Protein AF-A0A0P6S2U7-F1 (afdb_monomer_lite)

pLDDT: mean 80.63, std 12.29, range [42.69, 94.81]

Organism: NCBI:txid119224

Radius of gyration: 29.62 Å; chains: 1; bounding box: 62×36×73 Å

Secondary structure (DSSP, 8-state):
---TT-TT--GGGS-HHHHHHHHHHHH-SS----HHHHHHHHHHH-TTS-PPPHHHHHHHHHHT-SS--GGG-HHHHH-PPPP-------------GGGS-GGGTT--STT---------

Structure (mmCIF, N/CA/C/O backbone):
data_AF-A0A0P6S2U7-F1
#
_entry.id   AF-A0A0P6S2U7-F1
#
loop_
_atom_site.group_PDB
_atom_site.id
_atom_site.type_symbol
_atom_site.label_atom_id
_atom_site.label_alt_id
_atom_site.label_comp_id
_atom_site.label_asym_id
_atom_site.label_entity_id
_atom_site.label_seq_id
_atom_site.pdbx_PDB_ins_code
_atom_site.Cartn_x
_atom_site.Cartn_y
_atom_site.Cartn_z
_atom_site.occupancy
_atom_site.B_iso_or_equiv
_atom_site.auth_seq_id
_atom_site.auth_comp_id
_atom_site.auth_asym_id
_atom_site.auth_atom_id
_atom_site.pdbx_PDB_model_num
ATOM 1 N N . GLU A 1 1 ? -11.957 -14.383 -11.445 1.00 42.78 1 GLU A N 1
ATOM 2 C CA . GLU A 1 1 ? -11.832 -14.531 -9.978 1.00 42.78 1 GLU A CA 1
ATOM 3 C C . GLU A 1 1 ? -10.599 -15.365 -9.686 1.00 42.78 1 GLU A C 1
ATOM 5 O O . GLU A 1 1 ? -10.482 -16.442 -10.246 1.00 42.78 1 GLU A O 1
ATOM 10 N N . GLY A 1 2 ? -9.621 -14.876 -8.928 1.00 44.16 2 GLY A N 1
ATOM 11 C CA . GLY A 1 2 ? -8.364 -15.610 -8.768 1.00 44.16 2 GLY A CA 1
ATOM 12 C C . GLY A 1 2 ? -7.789 -15.440 -7.376 1.00 44.16 2 GLY A C 1
ATOM 13 O O . GLY A 1 2 ? -7.416 -14.330 -7.012 1.00 44.16 2 GLY A O 1
ATOM 14 N N . ARG A 1 3 ? -7.667 -16.565 -6.658 1.00 47.16 3 ARG A N 1
ATOM 15 C CA . ARG A 1 3 ? -7.033 -16.729 -5.335 1.00 47.16 3 ARG A CA 1
ATOM 16 C C . ARG A 1 3 ? -7.859 -16.304 -4.114 1.00 47.16 3 ARG A C 1
ATOM 18 O O . ARG A 1 3 ? -7.321 -15.705 -3.188 1.00 47.16 3 ARG A O 1
ATOM 25 N N . LYS A 1 4 ? -9.134 -16.687 -4.044 1.00 42.69 4 LYS A N 1
ATOM 26 C CA . LYS A 1 4 ? -9.768 -16.876 -2.728 1.00 42.69 4 LYS A CA 1
ATOM 27 C C . LYS A 1 4 ? -9.187 -18.176 -2.146 1.00 42.69 4 LYS A C 1
ATOM 29 O O . LYS A 1 4 ? -9.519 -19.241 -2.645 1.00 42.69 4 LYS A O 1
ATOM 34 N N . GLY A 1 5 ? -8.238 -18.080 -1.207 1.00 49.78 5 GLY A N 1
ATOM 35 C CA . GLY A 1 5 ? -7.661 -19.250 -0.515 1.00 49.78 5 GLY A CA 1
ATOM 36 C C . GLY A 1 5 ? -6.152 -19.493 -0.676 1.00 49.78 5 GLY A C 1
ATOM 37 O O . GLY A 1 5 ? -5.714 -20.638 -0.684 1.00 49.78 5 GLY A O 1
ATOM 38 N N . SER A 1 6 ? -5.318 -18.456 -0.819 1.00 54.00 6 SER A N 1
ATOM 39 C CA . SER A 1 6 ? -3.859 -18.649 -0.720 1.00 54.00 6 SER A CA 1
ATOM 40 C C . SER A 1 6 ? -3.459 -18.911 0.741 1.00 54.00 6 SER A C 1
ATOM 42 O O . SER A 1 6 ? -3.549 -18.004 1.563 1.00 54.00 6 SER A O 1
ATOM 44 N N . TYR A 1 7 ? -2.944 -20.110 1.031 1.00 54.78 7 TYR A N 1
ATOM 45 C CA . TYR A 1 7 ? -2.484 -20.624 2.339 1.00 54.78 7 TYR A CA 1
ATOM 46 C C . TYR A 1 7 ? -1.518 -19.732 3.151 1.00 54.78 7 TYR A C 1
ATOM 48 O O . TYR A 1 7 ? -1.253 -19.988 4.321 1.00 54.78 7 TYR A O 1
ATOM 56 N N . TYR A 1 8 ? -0.983 -18.671 2.548 1.00 59.53 8 TYR A N 1
ATOM 57 C CA . TYR A 1 8 ? -0.070 -17.715 3.181 1.00 59.53 8 TYR A CA 1
ATOM 58 C C . TYR A 1 8 ? -0.740 -16.486 3.811 1.00 59.53 8 TYR A C 1
ATOM 60 O O . TYR A 1 8 ? -0.057 -15.667 4.431 1.00 59.53 8 TYR A O 1
ATOM 68 N N . LEU A 1 9 ? -2.046 -16.301 3.620 1.00 68.31 9 LEU A N 1
ATOM 69 C CA . LEU A 1 9 ? -2.754 -15.096 4.049 1.00 68.31 9 LEU A CA 1
ATOM 70 C C . LEU A 1 9 ? -3.245 -15.278 5.487 1.00 68.31 9 LEU A C 1
ATOM 72 O O . LEU A 1 9 ? -4.332 -15.782 5.735 1.00 68.31 9 LEU A O 1
ATOM 76 N N . LYS A 1 10 ? -2.415 -14.871 6.447 1.00 75.50 10 LYS A N 1
ATOM 77 C CA . LYS A 1 10 ? -2.684 -14.973 7.889 1.00 75.50 10 LYS A CA 1
ATOM 78 C C . LYS A 1 10 ? -3.563 -13.816 8.377 1.00 75.50 10 LYS A C 1
ATOM 80 O O . LYS A 1 10 ? -3.171 -13.106 9.297 1.00 75.50 10 LYS A O 1
ATOM 85 N N . LEU A 1 11 ? -4.698 -13.572 7.717 1.00 78.56 11 LEU A N 1
ATOM 86 C CA . LEU A 1 11 ? -5.582 -12.449 8.057 1.00 78.56 11 LEU A CA 1
ATOM 87 C C . LEU A 1 11 ? -6.201 -12.633 9.451 1.00 78.56 11 LEU A C 1
ATOM 89 O O . LEU A 1 11 ? -6.229 -11.685 10.221 1.00 78.56 11 LEU A O 1
ATOM 93 N N . GLU A 1 12 ? -6.553 -13.870 9.807 1.00 79.25 12 GLU A N 1
ATOM 94 C CA . GLU A 1 12 ? -7.087 -14.261 11.126 1.00 79.25 12 GLU A CA 1
ATOM 95 C C . GLU A 1 12 ? -6.127 -13.985 12.293 1.00 79.25 12 GLU A C 1
ATOM 97 O O . GLU A 1 12 ? -6.537 -13.941 13.445 1.00 79.25 12 GLU A O 1
ATOM 102 N N . ARG A 1 13 ? -4.830 -13.808 12.012 1.00 84.06 13 ARG A N 1
ATOM 103 C CA . ARG A 1 13 ? -3.806 -13.533 13.033 1.00 84.06 13 ARG A CA 1
ATOM 104 C C . ARG A 1 13 ? -3.535 -12.043 13.221 1.00 84.06 13 ARG A C 1
ATOM 106 O O . ARG A 1 13 ? -2.686 -11.692 14.034 1.00 84.06 13 ARG A O 1
ATOM 113 N N . VAL A 1 14 ? -4.168 -11.187 12.421 1.00 86.94 14 VAL A N 1
ATOM 114 C CA . VAL A 1 14 ? -4.007 -9.736 12.506 1.00 86.94 14 VAL A CA 1
ATOM 115 C C . VAL A 1 14 ? -5.063 -9.185 13.454 1.00 86.94 14 VAL A C 1
ATOM 117 O O . VAL A 1 14 ? -6.237 -9.510 13.322 1.00 86.94 14 VAL A O 1
ATOM 120 N N . SER A 1 15 ? -4.637 -8.323 14.375 1.00 89.38 15 SER A N 1
ATOM 121 C CA . SER A 1 15 ? -5.522 -7.604 15.297 1.00 89.38 15 SER A CA 1
ATOM 122 C C . SER A 1 15 ? -6.621 -6.843 14.539 1.00 89.38 15 SER A C 1
ATOM 124 O O . SER A 1 15 ? -6.345 -6.076 13.611 1.00 89.38 15 SER A O 1
ATOM 126 N N . GLU A 1 16 ? -7.879 -7.027 14.940 1.00 89.31 16 GLU A N 1
ATOM 127 C CA . GLU A 1 16 ? -9.005 -6.270 14.379 1.00 89.31 16 GLU A CA 1
ATOM 128 C C . GLU A 1 16 ? -8.888 -4.773 14.699 1.00 89.31 16 GLU A C 1
ATOM 130 O O . GLU A 1 16 ? -9.174 -3.928 13.845 1.00 89.31 16 GLU A O 1
ATOM 135 N N . ALA A 1 17 ? -8.380 -4.434 15.892 1.00 92.19 17 ALA A N 1
ATOM 136 C CA . ALA A 1 17 ? -8.119 -3.057 16.307 1.00 92.19 17 ALA A CA 1
ATOM 137 C C . ALA A 1 17 ? -7.100 -2.373 15.381 1.00 92.19 17 ALA A C 1
ATOM 139 O O . ALA A 1 17 ? -7.296 -1.225 14.961 1.00 92.19 17 ALA A O 1
ATOM 140 N N . PHE A 1 18 ? -6.068 -3.111 14.960 1.00 92.88 18 PHE A N 1
ATOM 141 C CA . PHE A 1 18 ? -5.114 -2.640 13.962 1.00 92.88 18 PHE A CA 1
ATOM 142 C C . PHE A 1 18 ? -5.796 -2.349 12.616 1.00 92.88 18 PHE A C 1
ATOM 144 O O . PHE A 1 18 ? -5.551 -1.314 12.001 1.00 92.88 18 PHE A O 1
ATOM 151 N N . LEU A 1 19 ? -6.684 -3.226 12.137 1.00 91.38 19 LEU A N 1
ATOM 152 C CA . LEU A 1 19 ? -7.368 -3.017 10.855 1.00 91.38 19 LEU A CA 1
ATOM 153 C C . LEU A 1 19 ? -8.328 -1.816 10.897 1.00 91.38 19 LEU A C 1
ATOM 155 O O . LEU A 1 19 ? -8.396 -1.040 9.936 1.00 91.38 19 LEU A O 1
ATOM 159 N N . LEU A 1 20 ? -9.037 -1.616 12.008 1.00 93.19 20 LEU A N 1
ATOM 160 C CA . LEU A 1 20 ? -9.920 -0.463 12.204 1.00 93.19 20 LEU A CA 1
ATOM 161 C C . LEU A 1 20 ? -9.134 0.853 12.263 1.00 93.19 20 LEU A C 1
ATOM 163 O O . LEU A 1 20 ? -9.449 1.796 11.532 1.00 93.19 20 LEU A O 1
ATOM 167 N N . SER A 1 21 ? -8.073 0.913 13.068 1.00 93.38 21 SER A N 1
ATOM 168 C CA . SER A 1 21 ? -7.207 2.097 13.148 1.00 93.38 21 SER A CA 1
ATOM 169 C C . SER A 1 21 ? -6.526 2.391 11.804 1.00 93.38 21 SER A C 1
ATOM 171 O O . SER A 1 21 ? -6.526 3.537 11.349 1.00 93.38 21 SER A O 1
ATOM 173 N N . PHE A 1 22 ? -6.053 1.358 11.100 1.00 93.25 22 PHE A N 1
ATOM 174 C CA . PHE A 1 22 ? -5.443 1.475 9.775 1.00 93.25 22 PHE A CA 1
ATOM 175 C C . PHE A 1 22 ? -6.417 2.027 8.728 1.00 93.25 22 PHE A C 1
ATOM 177 O O . PHE A 1 22 ? -6.083 2.951 7.981 1.00 93.25 22 PHE A O 1
ATOM 184 N N . THR A 1 23 ? -7.640 1.492 8.667 1.00 92.81 23 THR A N 1
ATOM 185 C CA . THR A 1 23 ? -8.670 1.960 7.723 1.00 92.81 23 THR A CA 1
ATOM 186 C C . THR A 1 23 ? -9.068 3.407 7.984 1.00 92.81 23 THR A C 1
ATOM 188 O O . THR A 1 23 ? -9.167 4.185 7.029 1.00 92.81 23 THR A O 1
ATOM 191 N N . LYS A 1 24 ? -9.206 3.797 9.256 1.00 93.25 24 LYS A N 1
ATOM 192 C CA . LYS A 1 24 ? -9.452 5.185 9.666 1.00 93.25 24 LYS A CA 1
ATOM 193 C C . LYS A 1 24 ? -8.306 6.111 9.248 1.00 93.25 24 LYS A C 1
ATOM 195 O O . LYS A 1 24 ? -8.556 7.132 8.609 1.00 93.25 24 LYS A O 1
ATOM 200 N N . ALA A 1 25 ? -7.060 5.736 9.535 1.00 93.31 25 ALA A N 1
ATOM 201 C CA . ALA A 1 25 ? -5.878 6.538 9.221 1.00 93.31 25 ALA A CA 1
ATOM 202 C C . ALA A 1 25 ? -5.676 6.724 7.710 1.00 93.31 25 ALA A C 1
ATOM 204 O O . ALA A 1 25 ? -5.382 7.826 7.246 1.00 93.31 25 ALA A O 1
ATOM 205 N N . MET A 1 26 ? -5.879 5.668 6.917 1.00 91.94 26 MET A N 1
ATOM 206 C CA . MET A 1 26 ? -5.766 5.774 5.464 1.00 91.94 26 MET A CA 1
ATOM 207 C C . MET A 1 26 ? -6.919 6.597 4.875 1.00 91.94 26 MET A C 1
ATOM 209 O O . MET A 1 26 ? -6.686 7.399 3.979 1.00 91.94 26 MET A O 1
ATOM 213 N N . LYS A 1 27 ? -8.158 6.493 5.361 1.00 90.38 27 LYS A N 1
ATOM 214 C CA . LYS A 1 27 ? -9.278 7.277 4.799 1.00 90.38 27 LYS A CA 1
ATOM 215 C C . LYS A 1 27 ? -9.323 8.744 5.254 1.00 90.38 27 LYS A C 1
ATOM 217 O O . LYS A 1 27 ? -10.094 9.515 4.684 1.00 90.38 27 LYS A O 1
ATOM 222 N N . ALA A 1 28 ? -8.495 9.144 6.220 1.00 91.31 28 ALA A N 1
ATOM 223 C CA . ALA A 1 28 ? -8.426 10.517 6.712 1.00 91.31 28 ALA A CA 1
ATOM 224 C C . ALA A 1 28 ? -8.039 11.534 5.617 1.00 91.31 28 ALA A C 1
ATOM 226 O O . ALA A 1 28 ? -7.223 11.253 4.733 1.00 91.31 28 ALA A O 1
ATOM 227 N N . LYS A 1 29 ? -8.621 12.736 5.700 1.00 89.75 29 LYS A N 1
ATOM 228 C CA . LYS A 1 29 ? -8.335 13.888 4.833 1.00 89.75 29 LYS A CA 1
ATOM 229 C C . LYS A 1 29 ? -8.142 15.139 5.710 1.00 89.75 29 LYS A C 1
ATOM 231 O O . LYS A 1 29 ? -9.100 15.509 6.382 1.00 89.75 29 LYS A O 1
ATOM 236 N N . PRO A 1 30 ? -6.964 15.793 5.702 1.00 88.50 30 PRO A N 1
ATOM 237 C CA . PRO A 1 30 ? -5.736 15.397 5.008 1.00 88.50 30 PRO A CA 1
ATOM 238 C C . PRO A 1 30 ? -5.116 14.128 5.614 1.00 88.50 30 PRO A C 1
ATOM 240 O O . PRO A 1 30 ? -5.173 13.899 6.820 1.00 88.50 30 PRO A O 1
ATOM 243 N N . ARG A 1 31 ? -4.518 13.282 4.768 1.00 88.81 31 ARG A N 1
ATOM 244 C CA . ARG A 1 31 ? -3.813 12.081 5.232 1.00 88.81 31 ARG A CA 1
ATOM 245 C C . ARG A 1 31 ? -2.434 12.465 5.760 1.00 88.81 31 ARG A C 1
ATOM 247 O O . ARG A 1 31 ? -1.648 13.045 5.017 1.00 88.81 31 ARG A O 1
ATOM 254 N N . ILE A 1 32 ? -2.135 12.061 6.994 1.00 89.12 32 ILE A N 1
ATOM 255 C CA . ILE A 1 32 ? -0.854 12.342 7.662 1.00 89.12 32 ILE A CA 1
ATOM 256 C C . ILE A 1 32 ? 0.145 11.191 7.463 1.00 89.12 32 ILE A C 1
ATOM 258 O O . ILE A 1 32 ? 1.313 11.423 7.163 1.00 89.12 32 ILE A O 1
ATOM 262 N N . HIS A 1 33 ? -0.306 9.936 7.574 1.00 90.75 33 HIS A N 1
ATOM 263 C CA . HIS A 1 33 ? 0.583 8.771 7.521 1.00 90.75 33 HIS A CA 1
ATOM 264 C C . HIS A 1 33 ? 0.632 8.102 6.141 1.00 90.75 33 HIS A C 1
ATOM 266 O O . HIS A 1 33 ? -0.387 7.927 5.470 1.00 90.75 33 HIS A O 1
ATOM 272 N N . SER A 1 34 ? 1.822 7.638 5.748 1.00 90.69 34 SER A N 1
ATOM 273 C CA . SER A 1 34 ? 1.961 6.583 4.736 1.00 90.69 34 SER A CA 1
ATOM 274 C C . SER A 1 34 ? 1.672 5.207 5.354 1.00 90.69 34 SER A C 1
ATOM 276 O O . SER A 1 34 ? 1.638 5.082 6.578 1.00 90.69 34 SER A O 1
ATOM 278 N N . VAL A 1 35 ? 1.491 4.160 4.537 1.00 91.38 35 VAL A N 1
ATOM 279 C CA . VAL A 1 35 ? 1.324 2.785 5.056 1.00 91.38 35 VAL A CA 1
ATOM 280 C C . VAL A 1 35 ? 2.518 2.389 5.925 1.00 91.38 35 VAL A C 1
ATOM 282 O O . VAL A 1 35 ? 2.328 1.875 7.021 1.00 91.38 35 VAL A O 1
ATOM 285 N N . ASP A 1 36 ? 3.738 2.671 5.462 1.00 91.88 36 ASP A N 1
ATOM 286 C CA . ASP A 1 36 ? 4.962 2.292 6.168 1.00 91.88 36 ASP A CA 1
ATOM 287 C C . ASP A 1 36 ? 5.110 3.056 7.490 1.00 91.88 36 ASP A C 1
ATOM 289 O O . ASP A 1 36 ? 5.370 2.456 8.531 1.00 91.88 36 ASP A O 1
ATOM 293 N N . THR A 1 37 ? 4.864 4.369 7.462 1.00 94.06 37 THR A N 1
ATOM 294 C CA . THR A 1 37 ? 4.927 5.229 8.654 1.00 94.06 37 THR A CA 1
ATOM 295 C C . THR A 1 37 ? 3.883 4.826 9.691 1.00 94.06 37 THR A C 1
ATOM 297 O O . THR A 1 37 ? 4.195 4.787 10.875 1.00 94.06 37 THR A O 1
ATOM 300 N N . PHE A 1 38 ? 2.660 4.503 9.253 1.00 94.50 38 PHE A N 1
ATOM 301 C CA . PHE A 1 38 ? 1.594 4.060 10.149 1.00 94.50 38 PHE A CA 1
ATOM 302 C C . PHE A 1 38 ? 1.951 2.739 10.830 1.00 94.50 38 PHE A C 1
ATOM 304 O O . PHE A 1 38 ? 1.844 2.630 12.043 1.00 94.50 38 PHE A O 1
ATOM 311 N N . VAL A 1 39 ? 2.410 1.745 10.062 1.00 94.31 39 VAL A N 1
ATOM 312 C CA . VAL A 1 39 ? 2.799 0.440 10.619 1.00 94.31 39 VAL A CA 1
ATOM 313 C C . VAL A 1 39 ? 3.930 0.591 11.628 1.00 94.31 39 VAL A C 1
ATOM 315 O O . VAL A 1 39 ? 3.913 -0.073 12.659 1.00 94.31 39 VAL A O 1
ATOM 318 N N . TYR A 1 40 ? 4.908 1.451 11.340 1.00 93.81 40 TYR A N 1
ATOM 319 C CA . TYR A 1 40 ? 6.004 1.718 12.263 1.00 93.81 40 TYR A CA 1
ATOM 320 C C . TYR A 1 40 ? 5.518 2.382 13.559 1.00 93.81 40 TYR A C 1
ATOM 322 O O . TYR A 1 40 ? 5.835 1.889 14.636 1.00 93.81 40 TYR A O 1
ATOM 330 N N . ALA A 1 41 ? 4.714 3.446 13.458 1.00 94.56 41 ALA A N 1
ATOM 331 C CA . ALA A 1 41 ? 4.161 4.142 14.620 1.00 94.56 41 ALA A CA 1
ATOM 332 C C . ALA A 1 41 ? 3.288 3.215 15.481 1.00 94.56 41 ALA A C 1
ATOM 334 O O . ALA A 1 41 ? 3.508 3.104 16.681 1.00 94.56 41 ALA A O 1
ATOM 335 N N . TYR A 1 42 ? 2.386 2.458 14.853 1.00 94.81 42 TYR A N 1
ATOM 336 C CA . TYR A 1 42 ? 1.495 1.537 15.558 1.00 94.81 42 TYR A CA 1
ATOM 337 C C . TYR A 1 42 ? 2.264 0.433 16.295 1.00 94.81 42 TYR A C 1
ATOM 339 O O . TYR A 1 42 ? 1.918 0.075 17.413 1.00 94.81 42 TYR A O 1
ATOM 347 N N . LYS A 1 43 ? 3.341 -0.099 15.701 1.00 94.00 43 LYS A N 1
ATOM 348 C CA . LYS A 1 43 ? 4.207 -1.082 16.376 1.00 94.00 43 LYS A CA 1
ATOM 349 C C . LYS A 1 43 ? 4.919 -0.514 17.599 1.00 94.00 43 LYS A C 1
ATOM 351 O O . LYS A 1 43 ? 5.216 -1.267 18.517 1.00 94.00 43 LYS A O 1
ATOM 356 N N . LEU A 1 44 ? 5.233 0.780 17.580 1.00 93.94 44 LEU A N 1
ATOM 357 C CA . LEU A 1 44 ? 5.869 1.460 18.703 1.00 93.94 44 LEU A CA 1
ATOM 358 C C . LEU A 1 44 ? 4.882 1.637 19.867 1.00 93.94 44 LEU A C 1
ATOM 360 O O . LEU A 1 44 ? 5.259 1.466 21.020 1.00 93.94 44 LEU A O 1
ATOM 364 N N . GLU A 1 45 ? 3.627 1.958 19.549 1.00 93.94 45 GLU A N 1
ATOM 365 C CA . GLU A 1 45 ? 2.539 2.136 20.519 1.00 93.94 45 GLU A CA 1
ATOM 366 C C . GLU A 1 45 ? 2.031 0.796 21.081 1.00 93.94 45 GLU A C 1
ATOM 368 O O . GLU A 1 45 ? 1.655 0.718 22.249 1.00 93.94 45 GLU A O 1
ATOM 373 N N . HIS A 1 46 ? 2.060 -0.268 20.271 1.00 92.69 46 HIS A N 1
ATOM 374 C CA . HIS A 1 46 ? 1.513 -1.585 20.605 1.00 92.69 46 HIS A CA 1
ATOM 375 C C . HIS A 1 46 ? 2.529 -2.715 20.346 1.00 92.69 46 HIS A C 1
ATOM 377 O O . HIS A 1 46 ? 2.384 -3.465 19.375 1.00 92.69 46 HIS A O 1
ATOM 383 N N . PRO A 1 47 ? 3.554 -2.875 21.205 1.00 90.12 47 PRO A N 1
ATOM 384 C CA . PRO A 1 47 ? 4.592 -3.893 21.016 1.00 90.12 47 PRO A CA 1
ATOM 385 C C . PRO A 1 47 ? 4.078 -5.334 21.174 1.00 90.12 47 PRO A C 1
ATOM 387 O O . PRO A 1 47 ? 4.630 -6.247 20.563 1.00 90.12 47 PRO A O 1
ATOM 390 N N . GLU A 1 48 ? 3.010 -5.534 21.950 1.00 88.75 48 GLU A N 1
ATOM 391 C CA . GLU A 1 48 ? 2.412 -6.852 22.222 1.00 88.75 48 GLU A CA 1
ATOM 392 C C . GLU A 1 48 ? 1.505 -7.349 21.080 1.00 88.75 48 GLU A C 1
ATOM 394 O O . GLU A 1 48 ? 1.198 -8.539 20.977 1.00 88.75 48 GLU A O 1
ATOM 399 N N . GLU A 1 49 ? 1.050 -6.448 20.200 1.00 88.12 49 GLU A N 1
ATOM 400 C CA . GLU A 1 49 ? 0.142 -6.805 19.113 1.00 88.12 49 GLU A CA 1
ATOM 401 C C . GLU A 1 49 ? 0.888 -7.375 17.901 1.00 88.12 49 GLU A C 1
ATOM 403 O O . GLU A 1 49 ? 1.917 -6.871 17.441 1.00 88.12 49 GLU A O 1
ATOM 408 N N . ILE A 1 50 ? 0.308 -8.412 17.291 1.00 85.25 50 ILE A N 1
ATOM 409 C CA . ILE A 1 50 ? 0.844 -8.997 16.061 1.00 85.25 50 ILE A CA 1
ATOM 410 C C . ILE A 1 50 ? 0.479 -8.095 14.879 1.00 85.25 50 ILE A C 1
ATOM 412 O O . ILE A 1 50 ? -0.567 -8.236 14.239 1.00 85.25 50 ILE A O 1
ATOM 416 N N . VAL A 1 51 ? 1.383 -7.171 14.560 1.00 90.56 51 VAL A N 1
ATOM 417 C CA . VAL A 1 51 ? 1.220 -6.244 13.437 1.00 90.56 51 VAL A CA 1
ATOM 418 C C . VAL A 1 51 ? 1.871 -6.809 12.164 1.00 90.56 51 VAL A C 1
ATOM 420 O O . VAL A 1 51 ? 3.078 -7.095 12.149 1.00 90.56 51 VAL A O 1
ATOM 423 N N . PRO A 1 52 ? 1.125 -6.935 11.050 1.00 90.50 52 PRO A N 1
ATOM 424 C CA . PRO A 1 52 ? 1.665 -7.434 9.791 1.00 90.50 52 PRO A CA 1
ATOM 425 C C . PRO A 1 52 ? 2.757 -6.518 9.220 1.00 90.50 52 PRO A C 1
ATOM 427 O O . PRO A 1 52 ? 2.806 -5.313 9.463 1.00 90.50 52 PRO A O 1
ATOM 430 N N . SER A 1 53 ? 3.651 -7.093 8.411 1.00 88.94 53 SER A N 1
ATOM 431 C CA . SER A 1 53 ? 4.632 -6.294 7.670 1.00 88.94 53 SER A CA 1
ATOM 432 C C . SER A 1 53 ? 3.951 -5.434 6.601 1.00 88.94 53 SER A C 1
ATOM 434 O O . SER A 1 53 ? 2.886 -5.784 6.082 1.00 88.94 53 SER A O 1
ATOM 436 N N . THR A 1 54 ? 4.597 -4.341 6.203 1.00 91.50 54 THR A N 1
ATOM 437 C CA . THR A 1 54 ? 4.080 -3.434 5.168 1.00 91.50 54 THR A CA 1
ATOM 438 C C . THR A 1 54 ? 3.866 -4.151 3.835 1.00 91.50 54 THR A C 1
ATOM 440 O O . THR A 1 54 ? 2.831 -3.979 3.192 1.00 91.50 54 THR A O 1
ATOM 443 N N . LYS A 1 55 ? 4.777 -5.060 3.459 1.00 89.88 55 LYS A N 1
ATOM 444 C CA . LYS A 1 55 ? 4.635 -5.941 2.287 1.00 89.88 55 LYS A CA 1
ATOM 445 C C . LYS A 1 55 ? 3.355 -6.781 2.348 1.00 89.88 55 LYS A C 1
ATOM 447 O O . LYS A 1 55 ? 2.651 -6.912 1.342 1.00 89.88 55 LYS A O 1
ATOM 452 N N . THR A 1 56 ? 3.048 -7.342 3.516 1.00 90.44 56 THR A N 1
ATOM 453 C CA . THR A 1 56 ? 1.827 -8.128 3.739 1.00 90.44 56 THR A CA 1
ATOM 454 C C . THR A 1 56 ? 0.580 -7.255 3.575 1.00 90.44 56 THR A C 1
ATOM 456 O O . THR A 1 56 ? -0.340 -7.638 2.859 1.00 90.44 56 THR A O 1
ATOM 459 N N . LEU A 1 57 ? 0.583 -6.043 4.135 1.00 90.88 57 LEU A N 1
ATOM 460 C C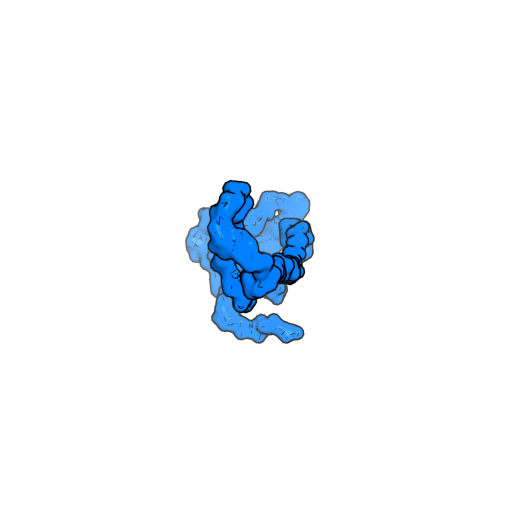A . LEU A 1 57 ? -0.505 -5.072 3.975 1.00 90.88 57 LEU A CA 1
ATOM 461 C C . LEU A 1 57 ? -0.756 -4.680 2.519 1.00 90.88 57 LEU A C 1
ATOM 463 O O . LEU A 1 57 ? -1.895 -4.742 2.062 1.00 90.88 57 LEU A O 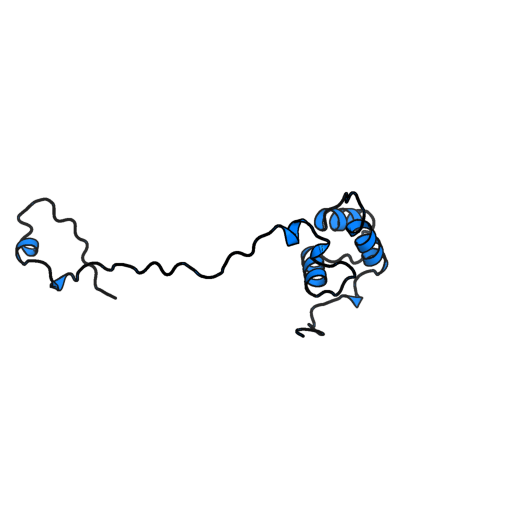1
ATOM 467 N N . TYR A 1 58 ? 0.288 -4.340 1.757 1.00 89.62 58 TYR A N 1
ATOM 468 C CA . TYR A 1 58 ? 0.130 -4.061 0.325 1.00 89.62 58 TYR A CA 1
ATOM 469 C C . TYR A 1 58 ? -0.453 -5.262 -0.424 1.00 89.62 58 TYR A C 1
ATOM 471 O O . TYR A 1 58 ? -1.302 -5.094 -1.299 1.00 89.62 58 TYR A O 1
ATOM 479 N N . THR A 1 59 ? -0.053 -6.479 -0.049 1.00 88.56 59 THR A N 1
ATOM 480 C CA . THR A 1 59 ? -0.610 -7.710 -0.624 1.00 88.56 59 THR A CA 1
ATOM 481 C C . THR A 1 59 ? -2.109 -7.826 -0.335 1.00 88.56 59 THR A C 1
ATOM 483 O O . THR A 1 59 ? -2.882 -8.071 -1.261 1.00 88.56 59 THR A O 1
ATOM 486 N N . TYR A 1 60 ? -2.538 -7.573 0.905 1.00 89.12 60 TYR A N 1
ATOM 487 C CA . TYR A 1 60 ? -3.953 -7.596 1.291 1.00 89.12 60 TYR A CA 1
ATOM 488 C C . TYR A 1 60 ? -4.777 -6.534 0.556 1.00 89.12 60 TYR A C 1
ATOM 490 O O . TYR A 1 60 ? -5.871 -6.834 0.080 1.00 89.12 60 TYR A O 1
ATOM 498 N N . ILE A 1 61 ? -4.238 -5.323 0.389 1.00 90.25 61 ILE A N 1
ATOM 499 C CA . ILE A 1 61 ? -4.890 -4.234 -0.357 1.00 90.25 61 ILE A CA 1
ATOM 500 C C . ILE A 1 61 ? -5.064 -4.613 -1.832 1.00 90.25 61 ILE A C 1
ATOM 502 O O . ILE A 1 61 ? -6.138 -4.429 -2.401 1.00 90.25 61 ILE A O 1
ATOM 506 N N . HIS A 1 62 ? -4.031 -5.177 -2.463 1.00 86.44 62 HIS A N 1
ATOM 507 C CA . HIS A 1 62 ? -4.106 -5.614 -3.860 1.00 86.44 62 HIS A CA 1
ATOM 508 C C . HIS A 1 62 ? -5.076 -6.780 -4.076 1.00 86.44 62 HIS A C 1
ATOM 510 O O . HIS A 1 62 ? -5.651 -6.890 -5.157 1.00 86.44 62 HIS A O 1
ATOM 516 N N . GLN A 1 63 ? -5.259 -7.631 -3.067 1.00 85.88 63 GLN A N 1
ATOM 517 C CA . GLN A 1 63 ? -6.216 -8.739 -3.094 1.00 85.88 63 GLN A CA 1
ATOM 518 C C . GLN A 1 63 ? -7.633 -8.327 -2.665 1.00 85.88 63 GLN A C 1
ATOM 520 O O . GLN A 1 63 ? -8.558 -9.117 -2.827 1.00 85.88 63 GLN A O 1
ATOM 525 N N . GLY A 1 64 ? -7.818 -7.108 -2.145 1.00 87.00 64 GLY A N 1
ATOM 526 C CA . GLY A 1 64 ? -9.113 -6.617 -1.671 1.00 87.00 64 GLY A CA 1
ATOM 527 C C . GLY A 1 64 ? -9.583 -7.254 -0.359 1.00 87.00 64 GLY A C 1
ATOM 528 O O . GLY A 1 64 ? -10.782 -7.318 -0.118 1.00 87.00 64 GLY A O 1
ATOM 529 N N . LEU A 1 65 ? -8.656 -7.737 0.477 1.00 86.88 65 LEU A N 1
ATOM 530 C CA . LEU A 1 65 ? -8.961 -8.383 1.767 1.00 86.88 65 LEU A CA 1
ATOM 531 C C . LEU A 1 65 ? -9.197 -7.390 2.911 1.00 86.88 65 LEU A C 1
ATOM 533 O O . LEU A 1 65 ? -9.650 -7.768 3.984 1.00 86.88 65 LEU A O 1
ATOM 537 N N . VAL A 1 66 ? -8.864 -6.121 2.694 1.00 87.44 66 VAL A N 1
ATOM 538 C CA . VAL A 1 66 ? -9.063 -5.021 3.640 1.00 87.44 66 VAL A CA 1
ATOM 539 C C . VAL A 1 66 ? -9.998 -3.986 3.026 1.00 87.44 66 VAL A C 1
ATOM 541 O O . VAL A 1 66 ? -10.064 -3.841 1.808 1.00 87.44 66 VAL A O 1
ATOM 544 N N . ALA A 1 67 ? -10.684 -3.206 3.864 1.00 87.69 67 ALA A N 1
ATOM 545 C CA . ALA A 1 67 ? -11.662 -2.200 3.428 1.00 87.69 67 ALA A CA 1
ATOM 546 C C . ALA A 1 67 ? -11.067 -0.998 2.653 1.00 87.69 67 ALA A C 1
ATOM 548 O O . ALA A 1 67 ? -11.791 -0.055 2.311 1.00 87.69 67 ALA A O 1
ATOM 549 N N . ILE A 1 68 ? -9.753 -1.006 2.414 1.00 89.69 68 ILE A N 1
ATOM 550 C CA . ILE A 1 68 ? -9.013 -0.008 1.642 1.00 89.69 68 ILE A CA 1
ATOM 551 C C . ILE A 1 68 ? -8.761 -0.555 0.243 1.00 89.69 68 ILE A C 1
ATOM 553 O O . ILE A 1 68 ? -8.237 -1.657 0.076 1.00 89.69 68 ILE A O 1
ATOM 557 N N . LYS A 1 69 ? -9.075 0.253 -0.769 1.00 86.62 69 LYS A N 1
ATOM 558 C CA . LYS A 1 69 ? -8.801 -0.069 -2.167 1.00 86.62 69 LYS A CA 1
ATOM 559 C C . LYS A 1 69 ? -7.460 0.536 -2.591 1.00 86.62 69 LYS A C 1
ATOM 561 O O . LYS A 1 69 ? -7.065 1.579 -2.075 1.00 86.62 69 LYS A O 1
ATOM 566 N N . PRO A 1 70 ? -6.781 -0.026 -3.606 1.00 85.62 70 PRO A N 1
ATOM 567 C CA . PRO A 1 70 ? -5.580 0.586 -4.181 1.00 85.62 70 PRO A CA 1
ATOM 568 C C . PRO A 1 70 ? -5.768 2.049 -4.618 1.00 85.62 70 PRO A C 1
ATOM 570 O O . PRO A 1 70 ? -4.816 2.821 -4.576 1.00 85.62 70 PRO A O 1
ATOM 573 N N . ILE A 1 71 ? -6.995 2.431 -4.999 1.00 85.38 71 ILE A N 1
ATOM 574 C CA . ILE A 1 71 ? -7.383 3.797 -5.394 1.00 85.38 71 ILE A CA 1
ATOM 575 C C . ILE A 1 71 ? -7.208 4.785 -4.238 1.00 85.38 71 ILE A C 1
ATOM 577 O O . ILE A 1 71 ? -6.839 5.937 -4.453 1.00 85.38 71 ILE A O 1
ATOM 581 N N . ASP A 1 72 ? -7.411 4.321 -3.006 1.00 85.00 72 ASP A N 1
ATOM 582 C CA . ASP A 1 72 ? -7.226 5.145 -1.823 1.00 85.00 72 ASP A CA 1
ATOM 583 C C . ASP A 1 72 ? -5.732 5.426 -1.579 1.00 85.00 72 ASP A C 1
ATOM 585 O O . ASP A 1 72 ? -5.395 6.322 -0.817 1.00 85.00 72 ASP A O 1
ATOM 589 N N . LEU A 1 73 ? -4.787 4.707 -2.199 1.00 85.12 73 LEU A N 1
ATOM 590 C CA . LEU A 1 73 ? -3.353 4.945 -2.020 1.00 85.12 73 LEU A CA 1
ATOM 591 C C . LEU A 1 73 ? -2.789 5.783 -3.181 1.00 85.12 73 LEU A C 1
ATOM 593 O O . LEU A 1 73 ? -2.545 5.246 -4.264 1.00 85.12 73 LEU A O 1
ATOM 597 N N . PRO A 1 74 ? -2.453 7.071 -2.963 1.00 74.44 74 PRO A N 1
ATOM 598 C CA . PRO A 1 74 ? -2.049 7.966 -4.050 1.00 74.44 74 PRO A CA 1
ATOM 599 C C . PRO A 1 74 ? -0.763 7.504 -4.752 1.00 74.44 74 PRO A C 1
ATOM 601 O O . PRO A 1 74 ? -0.628 7.636 -5.968 1.00 74.44 74 PRO A O 1
ATOM 604 N N . LYS A 1 75 ? 0.174 6.896 -4.009 1.00 75.62 75 LYS A N 1
ATOM 605 C CA . LYS A 1 75 ? 1.434 6.377 -4.566 1.00 75.62 75 LYS A CA 1
ATOM 606 C C . LYS A 1 75 ? 1.206 5.195 -5.512 1.00 75.62 75 LYS A C 1
ATOM 608 O O . LYS A 1 75 ? 1.887 5.100 -6.526 1.00 75.62 75 LYS A O 1
ATOM 613 N N . VAL A 1 76 ? 0.244 4.323 -5.207 1.00 79.06 76 VAL A N 1
ATOM 614 C CA . VAL A 1 76 ? -0.049 3.133 -6.022 1.00 79.06 76 VAL A CA 1
ATOM 615 C C . VAL A 1 76 ? -0.671 3.538 -7.356 1.00 79.06 76 VAL A C 1
ATOM 617 O O . VAL A 1 76 ? -0.290 3.000 -8.391 1.00 79.06 76 VAL A O 1
ATOM 620 N N . VAL A 1 77 ? -1.570 4.525 -7.346 1.00 76.94 77 VAL A N 1
ATOM 621 C CA . VAL A 1 77 ? -2.243 5.016 -8.559 1.00 76.94 77 VAL A CA 1
ATOM 622 C C . VAL A 1 77 ? -1.292 5.805 -9.469 1.00 76.94 77 VAL A C 1
ATOM 624 O O . VAL A 1 77 ? -1.393 5.717 -10.690 1.00 76.94 77 VAL A O 1
ATOM 627 N N . ARG A 1 78 ? -0.333 6.551 -8.902 1.00 78.38 78 ARG A N 1
ATOM 628 C CA . ARG A 1 78 ? 0.597 7.393 -9.678 1.00 78.38 78 ARG A CA 1
ATOM 629 C C . ARG A 1 78 ? 1.667 6.597 -10.438 1.00 78.38 78 ARG A C 1
ATOM 631 O O . ARG A 1 78 ? 2.201 7.087 -11.434 1.00 78.38 78 ARG A O 1
ATOM 638 N N . ILE A 1 79 ? 2.023 5.397 -9.976 1.00 78.62 79 ILE A N 1
ATOM 639 C CA . ILE A 1 79 ? 3.099 4.600 -10.583 1.00 78.62 79 ILE A CA 1
ATOM 640 C C . ILE A 1 79 ? 2.615 3.981 -11.903 1.00 78.62 79 ILE A C 1
ATOM 642 O O . ILE A 1 79 ? 1.773 3.084 -11.924 1.00 78.62 79 ILE A O 1
ATOM 646 N N . ARG A 1 80 ? 3.204 4.414 -13.026 1.00 78.44 80 ARG A N 1
ATOM 647 C CA . ARG A 1 80 ? 3.001 3.777 -14.337 1.00 78.44 80 ARG A CA 1
ATOM 648 C C . ARG A 1 80 ? 3.656 2.393 -14.360 1.00 78.44 80 ARG A C 1
ATOM 650 O O . ARG A 1 80 ? 4.834 2.251 -14.029 1.00 78.44 80 ARG A O 1
ATOM 657 N N 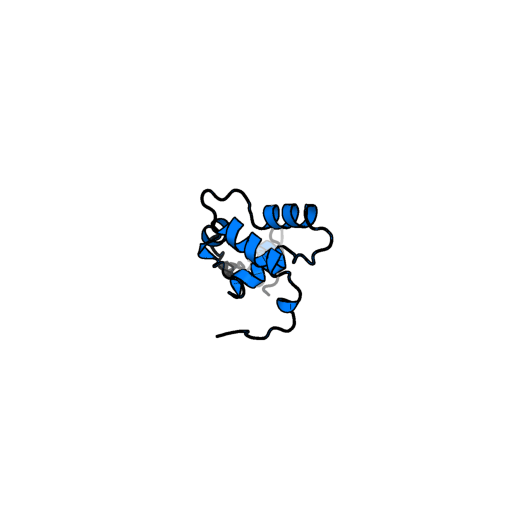. LYS A 1 81 ? 2.916 1.371 -14.801 1.00 78.69 81 LYS A N 1
ATOM 658 C CA . LYS A 1 81 ? 3.470 0.027 -15.030 1.00 78.69 81 LYS A CA 1
ATOM 659 C C . LYS A 1 81 ? 4.437 0.080 -16.212 1.00 78.69 81 LYS A C 1
ATOM 661 O O . LYS A 1 81 ? 4.055 0.503 -17.299 1.00 78.69 81 LYS A O 1
ATOM 666 N N . ARG A 1 82 ? 5.681 -0.361 -16.011 1.00 76.06 82 ARG A N 1
ATOM 667 C CA . ARG A 1 82 ? 6.633 -0.545 -17.115 1.00 76.06 82 ARG A CA 1
ATOM 668 C C . ARG A 1 82 ? 6.210 -1.763 -17.938 1.00 76.06 82 ARG A C 1
ATOM 670 O O . ARG A 1 82 ? 5.869 -2.799 -17.364 1.00 76.06 82 ARG A O 1
ATOM 677 N N . SER A 1 83 ? 6.226 -1.644 -19.263 1.00 76.62 83 SER A N 1
ATOM 678 C CA . SER A 1 83 ? 6.066 -2.799 -20.146 1.00 76.62 83 SER A CA 1
ATOM 679 C C . SER A 1 83 ? 7.249 -3.753 -19.942 1.00 76.62 83 SER A C 1
ATOM 681 O O . SER A 1 83 ? 8.395 -3.327 -19.824 1.00 76.62 83 SER A O 1
ATOM 683 N N . LYS A 1 84 ? 6.972 -5.061 -19.855 1.00 70.88 84 LYS A N 1
ATOM 684 C CA . LYS A 1 84 ? 8.014 -6.103 -19.758 1.00 70.88 84 LYS A CA 1
ATOM 685 C C . LYS A 1 84 ? 8.689 -6.393 -21.100 1.00 70.88 84 LYS A C 1
ATOM 687 O O . LYS A 1 84 ? 9.648 -7.157 -21.144 1.00 70.88 84 LYS A O 1
ATOM 692 N N . THR A 1 85 ? 8.178 -5.825 -22.187 1.00 73.06 85 THR A N 1
ATOM 693 C CA . THR A 1 85 ? 8.703 -6.058 -23.526 1.00 73.06 85 THR A CA 1
ATOM 694 C C . THR A 1 85 ? 10.075 -5.415 -23.636 1.00 73.06 85 THR A C 1
ATOM 696 O O . THR A 1 85 ? 10.204 -4.191 -23.658 1.00 73.06 85 THR A O 1
ATOM 699 N N . ARG A 1 86 ? 11.111 -6.250 -23.694 1.00 67.44 86 ARG A N 1
ATOM 700 C CA . ARG A 1 86 ? 12.444 -5.805 -24.078 1.00 67.44 86 ARG A CA 1
ATOM 701 C C . ARG A 1 86 ? 12.361 -5.398 -25.554 1.00 67.44 86 ARG A C 1
ATOM 703 O O . ARG A 1 86 ? 11.833 -6.189 -26.338 1.00 67.44 86 ARG A O 1
ATOM 710 N N . PRO A 1 87 ? 12.830 -4.205 -25.952 1.00 66.31 87 PRO A N 1
ATOM 711 C CA . PRO A 1 87 ? 12.948 -3.884 -27.364 1.00 66.31 87 PRO A CA 1
ATOM 712 C C . PRO A 1 87 ? 13.764 -4.991 -28.034 1.00 66.31 87 PRO A C 1
ATOM 714 O O . PRO A 1 87 ? 14.881 -5.285 -27.605 1.00 66.31 87 PRO A O 1
ATOM 717 N N . SER A 1 88 ? 13.190 -5.648 -29.040 1.00 67.44 88 SER A N 1
ATOM 718 C CA . SER A 1 88 ? 13.948 -6.538 -29.911 1.00 67.44 88 SER A CA 1
ATOM 719 C C . SER A 1 88 ? 14.845 -5.657 -30.774 1.00 67.44 88 SER A C 1
ATOM 721 O O . SER A 1 88 ? 14.470 -5.291 -31.887 1.00 67.44 88 SER A O 1
ATOM 723 N N . THR A 1 89 ? 16.018 -5.280 -30.270 1.00 71.88 89 THR A N 1
ATOM 724 C CA . THR A 1 89 ? 17.061 -4.723 -31.129 1.00 71.88 89 THR A CA 1
ATOM 725 C C . THR A 1 89 ? 17.477 -5.835 -32.082 1.00 71.88 89 THR A C 1
ATOM 727 O O . THR A 1 89 ? 18.151 -6.782 -31.674 1.00 71.88 89 THR A O 1
ATOM 730 N N . LYS A 1 90 ? 17.033 -5.760 -33.342 1.00 73.50 90 LYS A N 1
ATOM 731 C CA . LYS A 1 90 ? 17.546 -6.631 -34.402 1.00 73.50 90 LYS A CA 1
ATOM 732 C C . LYS A 1 90 ? 19.053 -6.379 -34.477 1.00 73.50 90 LYS A C 1
ATOM 734 O O . LYS A 1 90 ? 19.470 -5.270 -34.797 1.00 73.50 90 LYS A O 1
ATOM 739 N N . LYS A 1 91 ? 19.869 -7.364 -34.103 1.00 72.00 91 LYS A N 1
ATOM 740 C CA . LYS A 1 91 ? 21.323 -7.257 -34.245 1.00 72.00 91 LYS A CA 1
ATOM 741 C C . LYS A 1 91 ? 21.645 -7.338 -35.737 1.00 72.00 91 LYS A C 1
ATOM 743 O O . LYS A 1 91 ? 21.327 -8.340 -36.369 1.00 72.00 91 LYS A O 1
ATOM 748 N N . HIS A 1 92 ? 22.252 -6.298 -36.302 1.00 72.50 92 HIS A N 1
ATOM 749 C CA . HIS A 1 92 ? 22.854 -6.377 -37.632 1.00 72.50 92 HIS A CA 1
ATOM 750 C C . HIS A 1 92 ? 24.219 -7.057 -37.481 1.00 72.50 92 HIS A C 1
ATOM 752 O O . HIS A 1 92 ? 25.179 -6.418 -37.069 1.00 72.50 92 HIS A O 1
ATOM 758 N N . LEU A 1 93 ? 24.283 -8.364 -37.750 1.00 74.19 93 LEU A N 1
ATOM 759 C CA . LEU A 1 93 ? 25.457 -9.223 -37.514 1.00 74.19 93 LEU A CA 1
ATOM 760 C C . LEU A 1 93 ? 26.606 -9.034 -38.530 1.00 74.19 93 LEU A C 1
ATOM 762 O O . LEU A 1 93 ? 27.536 -9.831 -38.550 1.00 74.19 93 LEU A O 1
ATOM 766 N N . GLY A 1 94 ? 26.568 -7.979 -39.350 1.00 75.88 94 GLY A N 1
ATOM 767 C CA . GLY A 1 94 ? 27.594 -7.707 -40.360 1.00 75.88 94 GLY A CA 1
ATOM 768 C C . GLY A 1 94 ? 27.671 -8.767 -41.468 1.00 75.88 94 GLY A C 1
ATOM 769 O O . GLY A 1 94 ? 26.756 -9.570 -41.659 1.00 75.88 94 GLY A O 1
ATOM 770 N N . THR A 1 95 ? 28.755 -8.727 -42.241 1.00 74.75 95 THR A N 1
ATOM 771 C CA . THR A 1 95 ? 29.080 -9.701 -43.295 1.00 74.75 95 THR A CA 1
ATOM 772 C C . THR A 1 95 ? 29.953 -10.834 -42.755 1.00 74.75 95 THR A C 1
ATOM 774 O O . THR A 1 95 ? 30.810 -10.600 -41.910 1.00 74.75 95 THR A O 1
ATOM 777 N N . SER A 1 96 ? 29.761 -12.057 -43.269 1.00 76.62 96 SER A N 1
ATOM 778 C CA . SER A 1 96 ? 30.616 -13.212 -42.942 1.00 76.62 96 SER A CA 1
ATOM 779 C C . SER A 1 96 ? 32.075 -12.957 -43.331 1.00 76.62 96 SER A C 1
ATOM 781 O O . SER A 1 96 ? 32.336 -12.397 -44.398 1.00 76.62 96 SER A O 1
ATOM 783 N N . ILE A 1 97 ? 33.003 -13.463 -42.518 1.00 75.56 97 ILE A N 1
ATOM 784 C CA . ILE A 1 97 ? 34.446 -13.467 -42.789 1.00 75.56 97 ILE A CA 1
ATOM 785 C C . ILE A 1 97 ? 34.802 -14.136 -44.126 1.00 75.56 97 ILE A C 1
ATOM 787 O O . ILE A 1 97 ? 35.748 -13.727 -44.790 1.00 75.56 97 ILE A O 1
ATOM 791 N N . GLU A 1 98 ? 34.011 -15.115 -44.570 1.00 77.12 98 GLU A N 1
ATOM 792 C CA . GLU A 1 98 ? 34.232 -15.832 -45.834 1.00 77.12 98 GLU A CA 1
ATOM 793 C C . GLU A 1 98 ? 34.093 -14.932 -47.065 1.00 77.12 98 GLU A C 1
ATOM 795 O O . GLU A 1 98 ? 34.661 -15.216 -48.114 1.00 77.12 98 GLU A O 1
ATOM 800 N N . LYS A 1 99 ? 33.334 -13.836 -46.952 1.00 80.50 99 LYS A N 1
ATOM 801 C CA . LYS A 1 99 ? 33.100 -12.907 -48.063 1.00 80.50 99 LYS A CA 1
ATOM 802 C C . LYS A 1 99 ? 34.184 -11.833 -48.183 1.00 80.50 99 LYS A C 1
ATOM 804 O O . LYS A 1 99 ? 34.036 -10.931 -49.007 1.00 80.50 99 LYS A O 1
ATOM 809 N N . ARG A 1 100 ? 35.244 -11.888 -47.368 1.00 82.25 100 ARG A N 1
ATOM 810 C CA . ARG A 1 100 ? 36.321 -10.893 -47.412 1.00 82.25 100 ARG A CA 1
ATOM 811 C C . ARG A 1 100 ? 37.184 -11.061 -48.671 1.00 82.25 100 ARG A C 1
ATOM 813 O O . ARG A 1 100 ? 37.428 -12.191 -49.098 1.00 82.25 100 ARG A O 1
ATOM 820 N N . PRO A 1 101 ? 37.673 -9.967 -49.270 1.00 83.8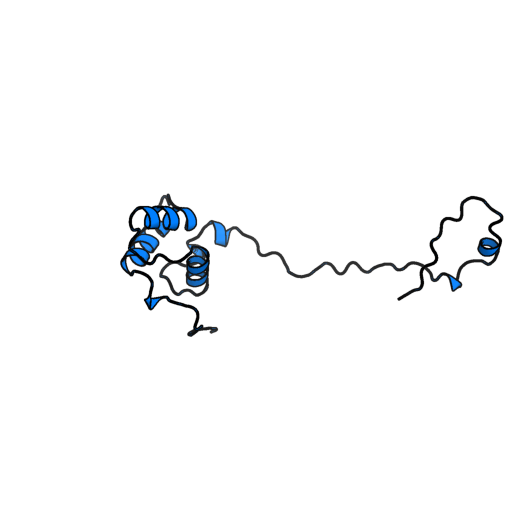1 101 PRO A N 1
AT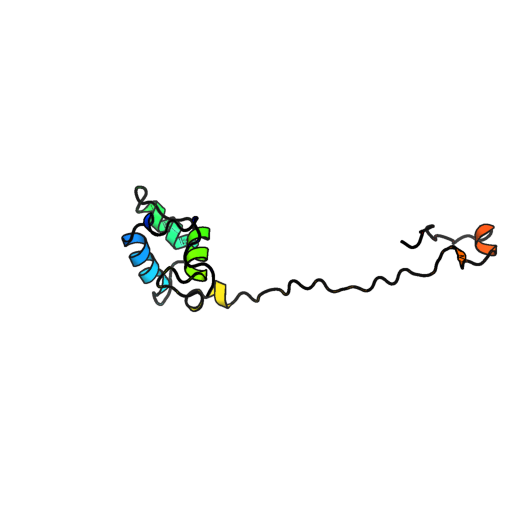OM 821 C CA . PRO A 1 101 ? 38.573 -10.051 -50.411 1.00 83.81 101 PRO A CA 1
ATOM 822 C C . PRO A 1 101 ? 39.939 -10.627 -49.999 1.00 83.81 101 PRO A C 1
ATOM 824 O O . PRO A 1 101 ? 40.437 -10.388 -48.897 1.00 83.81 101 PRO A O 1
ATOM 827 N N . ALA A 1 102 ? 40.545 -11.411 -50.895 1.00 81.62 102 ALA A N 1
ATOM 828 C CA . ALA 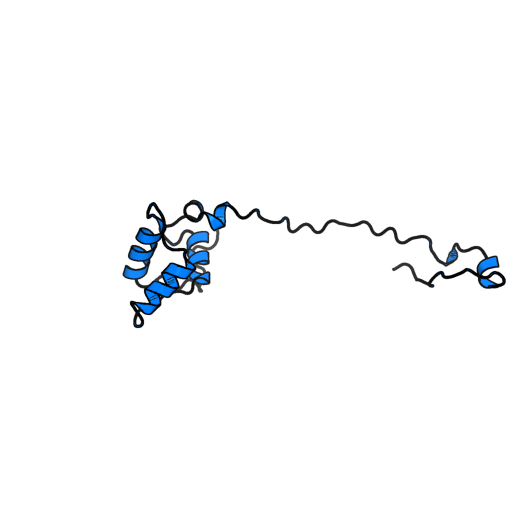A 1 102 ? 41.752 -12.191 -50.603 1.00 81.62 102 ALA A CA 1
ATOM 829 C C . ALA A 1 102 ? 42.966 -11.329 -50.215 1.00 81.62 102 ALA A C 1
ATOM 831 O O . ALA A 1 102 ? 43.776 -11.760 -49.400 1.00 81.62 102 ALA A O 1
ATOM 832 N N . ASN A 1 103 ? 43.038 -10.095 -50.722 1.00 78.81 103 ASN A N 1
ATOM 833 C CA . ASN A 1 103 ? 44.110 -9.137 -50.437 1.00 78.81 103 ASN A CA 1
ATOM 834 C C . ASN A 1 103 ? 44.229 -8.757 -48.948 1.00 78.81 103 ASN A C 1
ATOM 836 O O . ASN A 1 103 ? 45.278 -8.284 -48.523 1.00 78.81 103 ASN A O 1
ATOM 840 N N . ILE A 1 104 ? 43.179 -8.966 -48.142 1.00 78.94 104 ILE A N 1
ATOM 841 C CA . ILE A 1 104 ? 43.213 -8.729 -46.689 1.00 78.94 104 ILE A CA 1
ATOM 842 C C . ILE A 1 104 ? 44.018 -9.823 -45.965 1.00 78.94 104 ILE A C 1
ATOM 844 O O . ILE A 1 104 ? 44.621 -9.555 -44.925 1.00 78.94 104 ILE A O 1
ATOM 848 N N . ASN A 1 105 ? 44.085 -11.042 -46.516 1.00 78.19 105 ASN A N 1
ATOM 849 C CA . ASN A 1 105 ? 44.882 -12.130 -45.935 1.00 78.19 105 ASN A CA 1
ATOM 850 C C . ASN A 1 105 ? 46.384 -11.824 -45.978 1.00 78.19 105 ASN A C 1
ATOM 852 O O . ASN A 1 105 ? 47.105 -12.206 -45.058 1.00 78.19 105 ASN A O 1
ATOM 856 N N . ASP A 1 106 ? 46.829 -11.104 -47.010 1.00 82.44 106 ASP A N 1
ATOM 857 C CA . ASP A 1 106 ? 48.240 -10.777 -47.232 1.00 82.44 106 ASP A CA 1
ATOM 858 C C . ASP A 1 106 ? 48.770 -9.735 -46.235 1.00 82.44 106 ASP A C 1
ATOM 860 O O . ASP A 1 106 ? 49.982 -9.567 -46.110 1.00 82.44 106 ASP A O 1
ATOM 864 N N . ARG A 1 107 ? 47.874 -9.037 -45.510 1.00 74.88 107 ARG A N 1
ATOM 865 C CA . ARG A 1 107 ? 48.188 -8.038 -44.464 1.00 74.88 107 ARG A CA 1
ATOM 866 C C . ARG A 1 107 ? 49.251 -7.008 -44.880 1.00 74.88 107 ARG A C 1
ATOM 868 O O . ARG A 1 107 ? 49.963 -6.467 -44.037 1.00 74.88 107 ARG A O 1
ATOM 875 N N . SER A 1 108 ? 49.352 -6.730 -46.177 1.00 79.69 108 SER A N 1
ATOM 876 C CA . SER A 1 108 ? 50.400 -5.894 -46.769 1.00 79.69 108 SER A CA 1
ATOM 877 C C . SER A 1 108 ? 50.189 -4.398 -46.514 1.00 79.69 108 SER A C 1
ATOM 879 O O . SER A 1 108 ? 51.147 -3.627 -46.548 1.00 79.69 108 SER A O 1
ATOM 881 N N . THR A 1 109 ? 48.955 -3.981 -46.215 1.00 79.44 109 THR A N 1
ATOM 882 C CA . THR A 1 109 ? 48.591 -2.595 -45.904 1.00 79.44 109 THR A CA 1
ATOM 883 C C . THR A 1 109 ? 48.264 -2.394 -44.424 1.00 79.44 109 THR A C 1
ATOM 885 O O . THR A 1 109 ? 47.555 -3.183 -43.798 1.00 79.44 109 THR A O 1
ATOM 888 N N . PHE A 1 110 ? 48.774 -1.301 -43.854 1.00 77.31 110 PHE A N 1
ATOM 889 C CA . PHE A 1 110 ? 48.448 -0.866 -42.496 1.00 77.31 110 PHE A CA 1
ATOM 890 C C . PHE A 1 110 ? 46.975 -0.422 -42.417 1.00 77.31 110 PHE A C 1
ATOM 892 O O . PHE A 1 110 ? 46.512 0.310 -43.288 1.00 77.31 110 PHE A O 1
ATOM 899 N N . GLY A 1 111 ? 46.247 -0.839 -41.372 1.00 73.19 111 GLY A N 1
ATOM 900 C CA . GLY A 1 111 ? 44.861 -0.404 -41.118 1.00 73.19 111 GLY A CA 1
ATOM 901 C C . GLY A 1 111 ? 43.769 -1.485 -41.162 1.00 73.19 111 GLY A C 1
ATOM 902 O O . GLY A 1 111 ? 42.592 -1.144 -41.097 1.00 73.19 111 GLY A O 1
ATOM 903 N N . HIS A 1 112 ? 44.108 -2.775 -41.238 1.00 72.56 112 HIS A N 1
ATOM 904 C CA . HIS A 1 112 ? 43.123 -3.862 -41.131 1.00 72.56 112 HIS A CA 1
ATOM 905 C C . HIS A 1 112 ? 42.943 -4.312 -39.673 1.00 72.56 112 HIS A C 1
ATOM 907 O O . HIS A 1 112 ? 43.704 -5.142 -39.180 1.00 72.56 112 HIS A O 1
ATOM 913 N N . TRP A 1 113 ? 41.945 -3.765 -38.973 1.00 68.75 113 TRP A N 1
ATOM 914 C CA . TRP A 1 113 ? 41.614 -4.121 -37.579 1.00 68.75 113 TRP A CA 1
ATOM 915 C C . TRP A 1 113 ? 40.257 -4.832 -37.453 1.00 68.75 113 TRP A C 1
ATOM 917 O O . TRP A 1 113 ? 39.461 -4.526 -36.566 1.00 68.75 113 TRP A O 1
ATOM 927 N N . GLU A 1 114 ? 39.966 -5.777 -38.348 1.00 66.06 114 GLU A N 1
ATOM 928 C CA . GLU A 1 114 ? 38.775 -6.624 -38.226 1.00 66.06 114 GLU A CA 1
ATOM 929 C C . GLU A 1 114 ? 39.034 -7.793 -37.261 1.00 66.06 114 GLU A C 1
ATOM 931 O O . GLU A 1 114 ? 40.112 -8.386 -37.257 1.00 66.06 114 GLU A O 1
ATOM 936 N N . ILE A 1 115 ? 38.044 -8.115 -36.424 1.00 65.38 115 ILE A N 1
ATOM 937 C CA . ILE A 1 115 ? 38.082 -9.257 -35.501 1.00 65.38 115 ILE A CA 1
ATOM 938 C C . ILE A 1 115 ? 37.409 -10.448 -36.185 1.00 65.38 115 ILE A C 1
ATOM 940 O O . ILE A 1 115 ? 36.249 -10.350 -36.589 1.00 65.38 115 ILE A O 1
ATOM 944 N N . ASP A 1 116 ? 38.102 -11.586 -36.256 1.00 67.12 116 ASP A N 1
ATOM 945 C CA . ASP A 1 116 ? 37.551 -12.821 -36.816 1.00 67.12 116 ASP A CA 1
ATOM 946 C C . ASP A 1 116 ? 36.396 -13.329 -35.928 1.00 67.12 116 ASP A C 1
ATOM 948 O O . ASP A 1 116 ? 36.606 -13.811 -34.814 1.00 67.12 116 ASP A O 1
ATOM 952 N N . SER A 1 117 ? 35.156 -13.194 -36.404 1.00 61.97 117 SER A N 1
ATOM 953 C CA . SER A 1 117 ? 33.954 -13.674 -35.712 1.00 61.97 117 SER A CA 1
ATOM 954 C C . SER A 1 117 ? 33.210 -14.679 -36.584 1.00 61.97 117 SER A C 1
ATOM 956 O O . SER A 1 117 ? 32.939 -14.417 -37.755 1.00 61.97 117 SER A O 1
ATOM 958 N N . VAL A 1 118 ? 32.855 -15.826 -36.008 1.00 60.06 118 VAL A N 1
ATOM 959 C CA . VAL A 1 118 ? 31.990 -16.819 -36.659 1.00 60.06 118 VAL A CA 1
ATOM 960 C C . VAL A 1 118 ? 30.532 -16.398 -36.454 1.00 60.06 118 VAL A C 1
ATOM 962 O O . VAL A 1 118 ? 30.154 -16.006 -35.349 1.00 60.06 118 VAL A O 1
ATOM 965 N N . LEU A 1 119 ? 29.711 -16.451 -37.508 1.00 64.06 119 LEU A N 1
ATOM 966 C CA . LEU A 1 119 ? 28.264 -16.236 -37.390 1.00 64.06 119 LEU A CA 1
ATOM 967 C C . LEU A 1 119 ? 27.653 -17.385 -36.568 1.00 64.06 119 LEU A C 1
ATOM 969 O O . LEU A 1 119 ? 27.840 -18.547 -36.924 1.00 64.06 119 LEU A O 1
ATOM 973 N N . GLY A 1 120 ? 26.939 -17.062 -35.486 1.00 58.50 120 GLY A N 1
ATOM 974 C CA . GLY A 1 120 ? 26.249 -18.016 -34.607 1.00 58.50 120 GLY A CA 1
ATOM 975 C C . GLY A 1 120 ? 24.794 -17.649 -34.370 1.00 58.50 120 GLY A C 1
ATOM 976 O O . GLY A 1 120 ? 24.456 -16.449 -34.517 1.00 58.50 120 GLY A O 1
#

Foldseek 3Di:
DDDPDDPPQVVVQADPVLLVVLVPQLQDVVRDDDLQRSLVVVCVVCVPGDGDDSVSVVVCQPVVVGPHHLVSHPVSVPDDDDDPDDPPPPDPPDDAPVPDDPVVVVVPDPDDPDDHDDDD

Sequence (120 aa):
EGRKGSYYLKLERVSEAFLLSFTKAMKAKPRIHSVDTFVYAYKLEHPEEIVPSTKTLYTYIHQGLVAIKPIDLPKVVRIRKRSKTRPSTKKHLGTSIEKRPANINDRSTFGHWEIDSVLG